Protein AF-A0A6P4JFY8-F1 (afdb_monomer_lite)

InterPro domains:
  IPR032675 Leucine-rich repeat domain superfamily [G3DSA:3.80.10.10] (9-519)
  IPR032675 Leucine-rich repeat domain superfamily [G3DSA:3.80.10.10] (524-677)
  IPR032675 Leucine-rich repeat domain superfamily [G3DSA:3.80.10.10] (678-929)
  IPR046956 Receptor-like protein 23-like [PTHR48063] (363-637)

Radius of gyration: 14.67 Å; chains: 1; bounding box: 27×39×43 Å

Sequence (130 aa):
MRIKSLRTLHLRFTARNEINSNLDQLEELKELHIQIACYGLMSENQFDAVLSILKSCRNLESVFIKYTYLKHAECVGDIHNLLKSIRDPGRQRPLSLTVEEAFKNTEYYSHIVHLNFIDDDYLKVYYTNV

Secondary structure (DSSP, 8-state):
---TT--EEEEEE-TT------GGG-TT--EEEEEE-SSSPPPHHHHHHHHHHHHH-TT--EEEEEE-SGGGHHHHHHHHHHHHHT--TTTSPPEEEEEEE----SSS-------S--BTTTEEEEEEE-

pLDDT: mean 78.23, std 13.3, range [45.75, 94.94]

Organism: Drosophila kikkawai (NCBI:txid30033)

Structure (mmCIF, N/CA/C/O backbone):
data_AF-A0A6P4JFY8-F1
#
_entry.id   AF-A0A6P4JFY8-F1
#
loop_
_atom_site.group_PDB
_atom_site.id
_atom_site.type_symbol
_atom_site.label_atom_id
_atom_site.label_alt_id
_atom_site.label_comp_id
_atom_site.label_asym_id
_atom_site.label_entity_id
_atom_site.label_seq_id
_atom_site.pdbx_PDB_ins_code
_atom_site.Cartn_x
_atom_site.Cartn_y
_atom_site.Cartn_z
_atom_site.occupancy
_atom_site.B_iso_or_equiv
_atom_site.auth_seq_id
_atom_site.auth_comp_id
_atom_site.auth_asym_id
_atom_site.auth_atom_id
_atom_site.pdbx_PDB_model_num
ATOM 1 N N . MET A 1 1 ? -7.312 22.925 3.114 1.00 48.66 1 MET A N 1
ATOM 2 C CA . MET A 1 1 ? -8.668 22.388 2.872 1.00 48.66 1 MET A CA 1
ATOM 3 C C . MET A 1 1 ? -8.624 20.909 3.227 1.00 48.66 1 MET A C 1
ATOM 5 O O . MET A 1 1 ? -7.877 20.190 2.586 1.00 48.66 1 MET A O 1
ATOM 9 N N . ARG A 1 2 ? -9.317 20.476 4.290 1.00 56.75 2 ARG A N 1
ATOM 10 C CA . ARG A 1 2 ? -9.346 19.063 4.714 1.00 56.75 2 ARG A CA 1
ATOM 11 C C . ARG A 1 2 ? -10.491 18.354 3.995 1.00 56.75 2 ARG A C 1
ATOM 13 O O . ARG A 1 2 ? -11.641 18.753 4.169 1.00 56.75 2 ARG A O 1
ATOM 20 N N . ILE A 1 3 ? -10.193 17.324 3.207 1.00 66.69 3 ILE A N 1
ATOM 21 C CA . ILE A 1 3 ? -11.215 16.492 2.559 1.00 66.69 3 ILE A CA 1
ATOM 22 C C . ILE A 1 3 ? -11.669 15.436 3.579 1.00 66.69 3 ILE A C 1
ATOM 24 O O . ILE A 1 3 ? -11.149 14.327 3.614 1.00 66.69 3 ILE A O 1
ATOM 28 N N . LYS A 1 4 ? -12.605 15.803 4.462 1.00 66.12 4 LYS A N 1
ATOM 29 C CA . LYS A 1 4 ? -13.087 14.973 5.589 1.00 66.12 4 LYS A CA 1
ATOM 30 C C . LYS A 1 4 ? -14.064 13.853 5.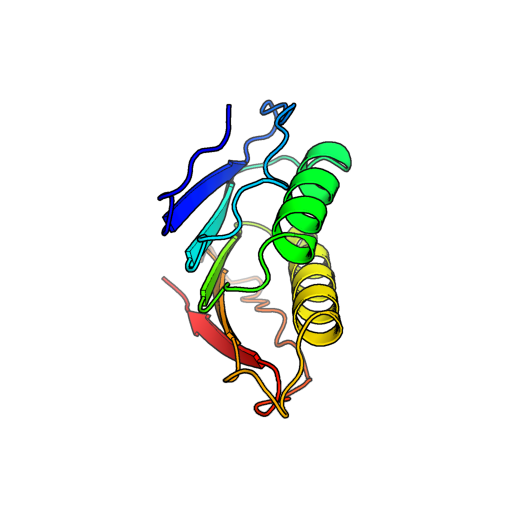183 1.00 66.12 4 LYS A C 1
ATOM 32 O O . LYS A 1 4 ? -15.055 13.627 5.857 1.00 66.12 4 LYS A O 1
ATOM 37 N N . SER A 1 5 ? -13.876 13.234 4.027 1.00 81.44 5 SER A N 1
ATOM 38 C CA . SER A 1 5 ? -14.795 12.176 3.573 1.00 81.44 5 SER A CA 1
ATOM 39 C C . SER A 1 5 ? -14.240 11.289 2.468 1.00 81.44 5 SER A C 1
ATOM 41 O O . SER A 1 5 ? -14.942 10.393 1.991 1.00 81.44 5 SER A O 1
ATOM 43 N N . LEU A 1 6 ? -12.999 11.519 2.026 1.00 88.88 6 LEU A N 1
ATOM 44 C CA . LEU A 1 6 ? -12.422 10.715 0.959 1.00 88.88 6 LEU A CA 1
ATOM 45 C C . LEU A 1 6 ? -12.049 9.341 1.512 1.00 88.88 6 LEU A C 1
ATOM 47 O O . LEU A 1 6 ? -11.062 9.203 2.227 1.00 88.88 6 LEU A O 1
ATOM 51 N N . ARG A 1 7 ? -12.855 8.336 1.172 1.00 91.88 7 ARG A N 1
ATOM 52 C CA . ARG A 1 7 ? -12.635 6.945 1.587 1.00 91.88 7 ARG A CA 1
ATOM 53 C C . ARG A 1 7 ? -11.779 6.158 0.611 1.00 91.88 7 ARG A C 1
ATOM 55 O O . ARG A 1 7 ? -11.035 5.289 1.051 1.00 91.88 7 ARG A O 1
ATOM 62 N N . THR A 1 8 ? -11.846 6.506 -0.669 1.00 93.44 8 THR A N 1
ATOM 63 C CA . THR A 1 8 ? -11.121 5.823 -1.739 1.00 93.44 8 THR A CA 1
ATOM 64 C C . THR A 1 8 ? -10.355 6.852 -2.560 1.00 93.44 8 THR A C 1
ATOM 66 O O . THR A 1 8 ? -10.920 7.863 -2.984 1.00 93.44 8 THR A O 1
ATOM 69 N N . LEU A 1 9 ? -9.066 6.604 -2.783 1.00 91.31 9 LEU A N 1
ATOM 70 C CA . LEU A 1 9 ? -8.190 7.446 -3.592 1.00 91.31 9 LEU A CA 1
ATOM 71 C C . LEU A 1 9 ? -7.551 6.602 -4.691 1.00 91.31 9 LEU A C 1
ATOM 73 O O . LEU A 1 9 ? -6.921 5.585 -4.415 1.00 91.31 9 LEU A O 1
ATOM 77 N N . HIS A 1 10 ? -7.673 7.062 -5.934 1.00 91.00 10 HIS A N 1
ATOM 78 C CA . HIS A 1 10 ? -7.010 6.459 -7.084 1.00 91.00 10 HIS A CA 1
ATOM 79 C C . HIS A 1 10 ? -5.905 7.388 -7.573 1.00 91.00 10 HIS A C 1
ATOM 81 O O . HIS A 1 10 ? -6.167 8.503 -8.023 1.00 91.00 10 HIS A O 1
ATOM 87 N N . LEU A 1 11 ? -4.668 6.913 -7.507 1.00 87.62 11 LEU A N 1
ATOM 88 C CA . LEU A 1 11 ? -3.494 7.588 -8.027 1.00 87.62 11 LEU A CA 1
ATOM 89 C C . LEU A 1 11 ? -2.993 6.838 -9.245 1.00 87.62 11 LEU A C 1
ATOM 91 O O . LEU A 1 11 ? -2.639 5.663 -9.173 1.00 87.62 11 LEU A O 1
ATOM 95 N N . ARG A 1 12 ? -2.929 7.543 -10.369 1.00 85.81 12 ARG A N 1
ATOM 96 C CA . ARG A 1 12 ? -2.287 7.043 -11.576 1.00 85.81 12 ARG A CA 1
ATOM 97 C C . ARG A 1 12 ? -1.009 7.824 -11.803 1.00 85.81 12 ARG A C 1
ATOM 99 O O . ARG A 1 12 ? -1.047 9.026 -12.046 1.00 85.81 12 ARG A O 1
ATOM 106 N N . PHE A 1 13 ? 0.113 7.130 -11.738 1.00 80.31 13 PHE A N 1
ATOM 107 C CA . PHE A 1 13 ? 1.432 7.674 -11.994 1.00 80.31 13 PHE A CA 1
ATOM 108 C C . PHE A 1 13 ? 1.806 7.437 -13.450 1.00 80.31 13 PHE A C 1
ATOM 110 O O . PHE A 1 13 ? 1.698 6.323 -13.958 1.00 80.31 13 PHE A O 1
ATOM 117 N N . THR A 1 14 ? 2.229 8.507 -14.114 1.00 76.50 14 THR A N 1
ATOM 118 C CA . THR A 1 14 ? 2.869 8.474 -15.429 1.00 76.50 14 THR A CA 1
ATOM 119 C C . THR A 1 14 ? 4.180 9.251 -15.334 1.00 76.50 14 THR A C 1
ATOM 121 O O . THR A 1 14 ? 4.353 10.047 -14.407 1.00 76.50 14 THR A O 1
ATOM 124 N N . ALA A 1 15 ? 5.090 9.070 -16.294 1.00 68.00 15 ALA A N 1
ATOM 125 C CA . ALA A 1 15 ? 6.423 9.689 -16.294 1.00 68.00 15 ALA A CA 1
ATOM 126 C C . ALA A 1 15 ? 6.444 11.233 -16.182 1.00 68.00 15 ALA A C 1
ATOM 128 O O . ALA A 1 15 ? 7.510 11.812 -16.011 1.00 68.00 15 ALA A O 1
ATOM 129 N N . ARG A 1 16 ? 5.295 11.913 -16.300 1.00 66.62 16 ARG A N 1
ATOM 130 C CA . ARG A 1 16 ? 5.179 13.381 -16.258 1.00 66.62 16 ARG A CA 1
ATOM 131 C C . ARG A 1 16 ? 4.357 13.919 -15.084 1.00 66.62 16 ARG A C 1
ATOM 133 O O . ARG A 1 16 ? 4.105 15.117 -15.034 1.00 66.62 16 ARG A O 1
ATOM 140 N N . ASN A 1 17 ? 3.901 13.064 -14.170 1.00 67.81 17 ASN A N 1
ATOM 141 C CA . ASN A 1 17 ? 3.036 13.514 -13.081 1.00 67.81 17 ASN A CA 1
ATOM 142 C C . ASN A 1 17 ? 3.880 14.065 -11.927 1.00 67.81 17 ASN A C 1
ATOM 144 O O . ASN A 1 17 ? 4.561 13.304 -11.247 1.00 67.81 17 ASN A O 1
ATOM 148 N N . GLU A 1 18 ? 3.805 15.362 -11.662 1.00 65.81 18 GLU A N 1
ATOM 149 C CA . GLU A 1 18 ? 4.269 15.914 -10.390 1.00 65.81 18 GLU A CA 1
ATOM 150 C C . GLU A 1 18 ? 3.135 15.822 -9.367 1.00 65.81 18 GLU A C 1
ATOM 152 O O . GLU A 1 18 ? 2.010 16.248 -9.635 1.00 65.81 18 GLU A O 1
ATOM 157 N N . ILE A 1 19 ? 3.416 15.246 -8.197 1.00 66.31 19 ILE A N 1
ATOM 158 C CA . ILE A 1 19 ? 2.482 15.255 -7.069 1.00 66.31 19 ILE A CA 1
ATOM 159 C C . ILE A 1 19 ? 2.993 16.262 -6.045 1.00 66.31 19 ILE A C 1
ATOM 161 O O . ILE A 1 19 ? 3.914 15.974 -5.292 1.00 66.31 19 ILE A O 1
ATOM 165 N N . ASN A 1 20 ? 2.362 17.436 -6.014 1.00 57.34 20 ASN A N 1
ATOM 166 C CA . ASN A 1 20 ? 2.611 18.503 -5.038 1.00 57.34 20 ASN A CA 1
ATOM 167 C C . ASN A 1 20 ? 1.407 18.659 -4.103 1.00 57.34 20 ASN A C 1
ATOM 169 O O . ASN A 1 20 ? 0.802 19.728 -4.020 1.00 57.34 20 ASN A O 1
ATOM 173 N N . SER A 1 21 ? 0.979 17.579 -3.454 1.00 59.41 21 SER A N 1
ATOM 174 C CA . SER A 1 21 ? -0.245 17.611 -2.651 1.00 59.41 21 SER A CA 1
ATOM 175 C C . SER A 1 21 ? -0.030 17.098 -1.236 1.00 59.41 21 SER A C 1
ATOM 177 O O . SER A 1 21 ? 0.477 15.996 -1.039 1.00 59.41 21 SER A O 1
ATOM 179 N N . ASN A 1 22 ? -0.513 17.889 -0.272 1.00 66.62 22 ASN A N 1
ATOM 180 C CA . ASN A 1 22 ? -0.668 17.559 1.148 1.00 66.62 22 ASN A CA 1
ATOM 181 C C . ASN A 1 22 ? -1.751 16.475 1.329 1.00 66.62 22 ASN A C 1
ATOM 183 O O . ASN A 1 22 ? -2.852 16.729 1.825 1.00 66.62 22 ASN A O 1
ATOM 187 N N . LEU A 1 23 ? -1.470 15.271 0.827 1.00 70.44 23 LEU A N 1
ATOM 188 C CA . LEU A 1 23 ? -2.331 14.086 0.940 1.00 70.44 23 LEU A CA 1
ATOM 189 C C . LEU A 1 23 ? -2.181 13.404 2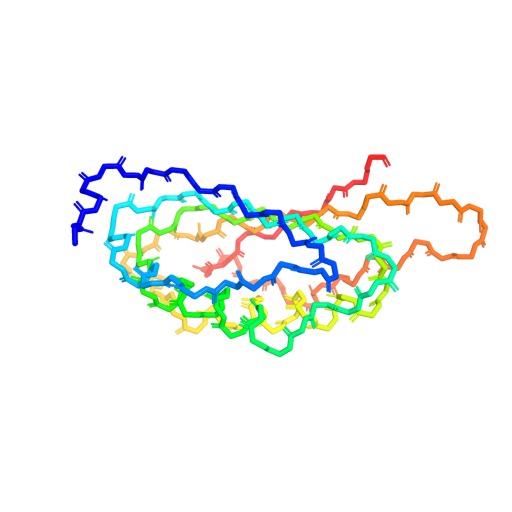.309 1.00 70.44 23 LEU A C 1
ATOM 191 O O . LEU A 1 23 ? -2.867 12.431 2.612 1.00 70.44 23 LEU A O 1
ATOM 195 N N . ASP A 1 24 ? -1.331 13.961 3.168 1.00 68.94 24 ASP A N 1
ATOM 196 C CA . ASP A 1 24 ? -1.171 13.611 4.572 1.00 68.94 24 ASP A CA 1
ATOM 197 C C . ASP A 1 24 ? -2.423 13.914 5.420 1.00 68.94 24 ASP A C 1
ATOM 199 O O . ASP A 1 24 ? -2.547 13.435 6.542 1.00 68.94 24 ASP A O 1
ATOM 203 N N . GLN A 1 25 ? -3.394 14.655 4.877 1.00 75.75 25 GLN A N 1
ATOM 204 C CA . GLN A 1 25 ? -4.618 15.064 5.578 1.00 75.75 25 GLN A CA 1
ATOM 205 C C . GLN A 1 25 ? -5.828 14.141 5.342 1.00 75.75 25 GLN A C 1
ATOM 207 O O . GLN A 1 25 ? -6.948 14.489 5.726 1.00 75.75 25 GLN A O 1
ATOM 212 N N . LEU A 1 26 ? -5.636 12.986 4.698 1.00 84.56 26 LEU A N 1
ATOM 213 C CA . LEU A 1 26 ? -6.700 12.040 4.340 1.00 84.56 26 LEU A CA 1
ATOM 214 C C . LEU A 1 26 ? -6.967 11.010 5.455 1.00 84.56 26 LEU A C 1
ATOM 216 O O . LEU A 1 26 ? -6.881 9.803 5.257 1.00 84.56 26 LEU A O 1
ATOM 220 N N . GLU A 1 27 ? -7.312 11.494 6.648 1.00 82.94 27 GLU A N 1
ATOM 221 C CA . GLU A 1 27 ? -7.476 10.670 7.862 1.00 82.94 27 GLU A CA 1
ATOM 222 C C . GLU A 1 27 ? -8.581 9.593 7.742 1.00 82.94 27 GLU A C 1
ATOM 224 O O . GLU A 1 27 ? -8.535 8.573 8.430 1.00 82.94 27 GLU A O 1
ATOM 229 N N . GLU A 1 28 ? -9.565 9.790 6.860 1.00 88.06 28 GLU A N 1
ATOM 230 C CA . GLU A 1 28 ? -10.683 8.858 6.629 1.00 88.06 28 GLU A CA 1
ATOM 231 C C . GLU A 1 28 ? -10.451 7.878 5.470 1.00 88.06 28 GLU A C 1
ATOM 233 O O . GLU A 1 28 ? -11.339 7.079 5.153 1.00 88.06 28 GLU A O 1
ATOM 238 N N . LEU A 1 29 ? -9.277 7.927 4.835 1.00 91.44 29 LEU A N 1
ATOM 239 C CA . LEU A 1 29 ? -8.963 7.064 3.707 1.00 91.44 29 LEU A CA 1
ATOM 240 C C . LEU A 1 29 ? -8.895 5.602 4.155 1.00 91.44 29 LEU A C 1
ATOM 242 O O . LEU A 1 29 ? -8.142 5.245 5.063 1.00 91.44 29 LEU A O 1
ATOM 246 N N . LYS A 1 30 ? -9.679 4.765 3.479 1.00 93.25 30 LYS A N 1
ATOM 247 C CA . LYS A 1 30 ? -9.751 3.317 3.683 1.00 93.25 30 LYS A CA 1
ATOM 248 C C . LYS A 1 30 ? -9.127 2.545 2.532 1.00 93.25 30 LYS A C 1
ATOM 250 O O . LYS A 1 30 ? -8.583 1.470 2.750 1.00 93.25 30 LYS A O 1
ATOM 255 N N . GLU A 1 31 ? -9.178 3.087 1.325 1.00 94.94 31 GLU A N 1
ATOM 256 C CA . GLU A 1 31 ? -8.751 2.391 0.118 1.00 94.94 31 GLU A CA 1
ATOM 257 C C . GLU A 1 31 ? -7.823 3.277 -0.709 1.00 94.94 31 GLU A C 1
ATOM 259 O O . GLU A 1 31 ? -8.165 4.409 -1.065 1.00 94.94 31 GLU A O 1
ATOM 264 N N . LEU A 1 32 ? -6.644 2.754 -1.036 1.00 93.88 32 LEU A N 1
ATOM 265 C CA . LEU A 1 32 ? -5.684 3.424 -1.906 1.00 93.88 32 LEU A CA 1
ATOM 266 C C . LEU A 1 32 ? -5.373 2.547 -3.115 1.00 93.88 32 LEU A C 1
ATOM 268 O O . LEU A 1 32 ? -4.833 1.454 -2.981 1.00 93.88 32 LEU A O 1
ATOM 272 N N . HIS A 1 33 ? -5.663 3.057 -4.305 1.00 93.12 33 HIS A N 1
ATOM 273 C CA . HIS A 1 33 ? -5.330 2.413 -5.567 1.00 93.12 33 HIS A CA 1
ATOM 274 C C . HIS A 1 33 ? -4.177 3.160 -6.224 1.00 93.12 33 HIS A C 1
ATOM 276 O O . HIS A 1 33 ? -4.288 4.343 -6.535 1.00 93.12 33 HIS A O 1
ATOM 282 N N . ILE A 1 34 ? -3.080 2.457 -6.465 1.00 89.31 34 ILE A N 1
ATOM 283 C CA . ILE A 1 34 ? -1.860 2.973 -7.068 1.00 89.31 34 ILE A CA 1
ATOM 284 C C . ILE A 1 34 ? -1.680 2.264 -8.401 1.00 89.31 34 ILE A C 1
ATOM 286 O O . ILE A 1 34 ? -1.406 1.069 -8.455 1.00 89.31 34 ILE A O 1
ATOM 290 N N . GLN A 1 35 ? -1.816 3.005 -9.491 1.00 87.62 35 GLN A N 1
ATOM 291 C CA . GLN A 1 35 ? -1.502 2.522 -10.824 1.00 87.62 35 GLN A CA 1
ATOM 292 C C . GLN A 1 35 ? -0.201 3.161 -11.298 1.00 87.62 35 GLN A C 1
ATOM 294 O O . GLN A 1 35 ? -0.157 4.354 -11.590 1.00 87.62 35 GLN A O 1
ATOM 299 N N . ILE A 1 36 ? 0.848 2.356 -11.416 1.00 80.56 36 ILE A N 1
ATOM 300 C CA . ILE A 1 36 ? 2.153 2.760 -11.934 1.00 80.56 36 ILE A CA 1
ATOM 301 C C . ILE A 1 36 ? 2.176 2.415 -13.425 1.00 80.56 36 ILE A C 1
ATOM 303 O O . ILE A 1 36 ? 2.328 1.252 -13.811 1.00 80.56 36 ILE A O 1
ATOM 307 N N . ALA A 1 37 ? 1.935 3.422 -14.270 1.00 70.56 37 ALA A N 1
ATOM 308 C CA . ALA A 1 37 ? 1.775 3.248 -15.707 1.00 70.56 37 ALA A CA 1
ATOM 309 C C . ALA A 1 37 ? 3.000 3.737 -16.505 1.00 70.56 37 ALA A C 1
ATOM 311 O O . ALA A 1 37 ? 3.379 4.902 -16.421 1.00 70.56 37 ALA A O 1
ATOM 312 N N . CYS A 1 38 ? 3.474 2.846 -17.387 1.00 60.09 38 CYS A N 1
ATOM 313 C CA . CYS A 1 38 ? 4.275 3.080 -18.601 1.00 60.09 38 CYS A CA 1
ATOM 314 C C . CYS A 1 38 ? 5.727 3.595 -18.462 1.00 60.09 38 CYS A C 1
ATOM 316 O O . CYS A 1 38 ? 5.953 4.624 -17.845 1.00 60.09 38 CYS A O 1
ATOM 318 N N . TYR A 1 39 ? 6.640 2.911 -19.185 1.00 56.25 39 TYR A N 1
ATOM 319 C CA . TYR A 1 39 ? 8.012 3.179 -19.695 1.00 56.25 39 TYR A CA 1
ATOM 320 C C . TYR A 1 39 ? 9.031 4.015 -18.895 1.00 56.25 39 TYR A C 1
ATOM 322 O O . TYR A 1 39 ? 10.204 4.040 -19.260 1.00 56.25 39 TYR A O 1
ATOM 330 N N . GLY A 1 40 ? 8.623 4.695 -17.833 1.00 56.06 40 GLY A N 1
ATOM 331 C CA . GLY A 1 40 ? 9.453 5.502 -16.960 1.00 56.06 40 GLY A CA 1
ATOM 332 C C . GLY A 1 40 ? 9.360 4.988 -15.535 1.00 56.06 40 GLY A C 1
ATOM 333 O O . GLY A 1 40 ? 8.353 4.418 -15.115 1.00 56.06 40 GLY A O 1
ATOM 334 N N . LEU A 1 41 ? 10.438 5.186 -14.789 1.00 63.88 41 LEU A N 1
ATOM 335 C CA . LEU A 1 41 ? 10.440 4.892 -13.367 1.00 63.88 41 LEU A CA 1
ATOM 336 C C . LEU A 1 41 ? 9.497 5.848 -12.653 1.00 63.88 41 LEU A C 1
ATOM 338 O O . LEU A 1 41 ? 9.396 7.014 -13.037 1.00 63.88 41 LEU A O 1
ATOM 342 N N . MET A 1 42 ? 8.834 5.347 -11.610 1.00 74.00 42 MET A N 1
ATOM 343 C CA . MET A 1 42 ? 8.246 6.235 -10.618 1.00 74.00 42 MET A CA 1
ATOM 344 C C . MET A 1 42 ? 9.380 7.140 -10.136 1.00 74.00 42 MET A C 1
ATOM 346 O O . MET A 1 42 ? 10.440 6.636 -9.760 1.00 74.00 42 MET A O 1
ATOM 350 N N . SER A 1 43 ? 9.209 8.455 -10.247 1.00 77.75 43 SER A N 1
ATOM 351 C CA . SER A 1 43 ? 10.238 9.365 -9.750 1.00 77.75 43 SER A CA 1
ATOM 352 C C . SER A 1 43 ? 10.313 9.264 -8.228 1.00 77.75 43 SER A C 1
ATOM 354 O O . SER A 1 43 ? 9.330 8.907 -7.578 1.00 77.75 43 SER A O 1
ATOM 356 N N . GLU A 1 44 ? 11.464 9.601 -7.653 1.00 79.19 44 GLU A N 1
ATOM 357 C CA . GLU A 1 44 ? 11.649 9.613 -6.196 1.00 79.19 44 GLU A CA 1
ATOM 358 C C . GLU A 1 44 ? 10.558 10.450 -5.507 1.00 79.19 44 GLU A C 1
ATOM 360 O O . GLU A 1 44 ? 9.872 9.960 -4.619 1.00 79.19 44 GLU A O 1
ATOM 365 N N . ASN A 1 45 ? 10.244 11.631 -6.052 1.00 78.50 45 ASN A N 1
ATOM 366 C CA . ASN A 1 45 ? 9.159 12.485 -5.557 1.00 78.50 45 ASN A CA 1
ATOM 367 C C . ASN A 1 45 ? 7.776 11.805 -5.588 1.00 78.50 45 ASN A C 1
ATOM 369 O O . ASN A 1 45 ? 6.960 11.994 -4.686 1.00 78.50 45 ASN A O 1
ATOM 373 N N . GLN A 1 46 ? 7.473 11.038 -6.641 1.00 80.12 46 GLN A N 1
ATOM 374 C CA . GLN A 1 46 ? 6.210 10.299 -6.738 1.00 80.12 46 GLN A CA 1
ATOM 375 C C . GLN A 1 46 ? 6.145 9.178 -5.700 1.00 80.12 46 GLN A C 1
ATOM 377 O O . GLN A 1 46 ? 5.088 8.945 -5.112 1.00 80.12 46 GLN A O 1
ATOM 382 N N . PHE A 1 47 ? 7.269 8.500 -5.479 1.00 80.56 47 PHE A N 1
ATOM 383 C CA . PHE A 1 47 ? 7.380 7.448 -4.484 1.00 80.56 47 PHE A CA 1
ATOM 384 C C . PHE A 1 47 ? 7.242 8.012 -3.066 1.00 80.56 47 PHE A C 1
ATOM 386 O O . PHE A 1 47 ? 6.404 7.540 -2.301 1.00 80.56 47 PHE A O 1
ATOM 393 N N . ASP A 1 48 ? 7.938 9.102 -2.750 1.00 82.69 48 ASP A N 1
ATOM 394 C CA . ASP A 1 48 ? 7.832 9.803 -1.467 1.00 82.69 48 ASP A CA 1
ATOM 395 C C . ASP A 1 48 ? 6.415 10.300 -1.179 1.00 82.69 48 ASP A C 1
ATOM 397 O O . ASP A 1 48 ? 5.938 10.218 -0.040 1.00 82.69 48 ASP A O 1
ATOM 401 N N . ALA A 1 49 ? 5.699 10.767 -2.206 1.00 81.62 49 ALA A N 1
ATOM 402 C CA .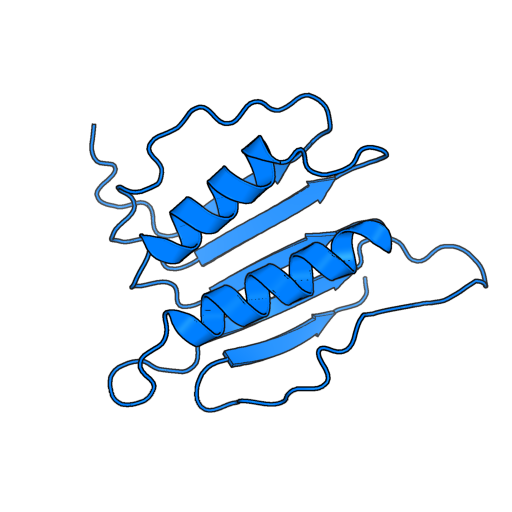 ALA A 1 49 ? 4.294 11.126 -2.075 1.00 81.62 49 ALA A CA 1
ATOM 403 C C . ALA A 1 49 ? 3.434 9.913 -1.677 1.00 81.62 49 ALA A C 1
ATOM 405 O O . ALA A 1 49 ? 2.619 10.020 -0.759 1.00 81.62 49 ALA A O 1
ATOM 406 N N . VAL A 1 50 ? 3.641 8.746 -2.303 1.00 84.38 50 VAL A N 1
ATOM 407 C CA . VAL A 1 50 ? 2.964 7.496 -1.911 1.00 84.38 50 VAL A CA 1
ATOM 408 C C . VAL A 1 50 ? 3.297 7.129 -0.468 1.00 84.38 50 VAL A C 1
ATOM 410 O O . VAL A 1 50 ? 2.384 6.896 0.324 1.00 84.38 50 VAL A O 1
ATOM 413 N N . LEU A 1 51 ? 4.579 7.120 -0.095 1.00 85.69 51 LEU A N 1
ATOM 414 C CA . LEU A 1 51 ? 4.995 6.779 1.267 1.00 85.69 51 LEU A CA 1
ATOM 415 C C . LEU A 1 51 ? 4.383 7.728 2.303 1.00 85.69 51 LEU A C 1
ATOM 417 O O . LEU A 1 51 ? 4.003 7.293 3.391 1.00 85.69 51 LEU A O 1
ATOM 421 N N . SER A 1 52 ? 4.257 9.012 1.971 1.00 85.31 52 SER A N 1
ATOM 422 C CA . SER A 1 52 ? 3.657 10.013 2.855 1.00 85.31 52 SER A CA 1
ATOM 423 C C . SER A 1 52 ? 2.173 9.738 3.109 1.00 85.31 52 SER A C 1
ATOM 425 O O . SER A 1 52 ? 1.739 9.793 4.259 1.00 85.31 52 SER A O 1
ATOM 427 N N . ILE A 1 53 ? 1.416 9.358 2.071 1.00 85.94 53 ILE A N 1
ATOM 428 C CA . ILE A 1 53 ? 0.006 8.940 2.198 1.00 85.94 53 ILE A CA 1
ATOM 429 C C . ILE A 1 53 ? -0.103 7.704 3.080 1.00 85.94 53 ILE A C 1
ATOM 431 O O . ILE A 1 53 ? -0.927 7.653 3.990 1.00 85.94 53 ILE A O 1
ATOM 435 N N . LEU A 1 54 ? 0.734 6.699 2.822 1.00 88.12 54 LEU A N 1
ATOM 436 C CA . LEU A 1 54 ? 0.707 5.458 3.585 1.00 88.12 54 LEU A CA 1
ATOM 437 C C . LEU A 1 54 ? 0.983 5.722 5.071 1.00 88.12 54 LEU A C 1
ATOM 439 O O . LEU A 1 54 ? 0.260 5.213 5.921 1.00 88.12 54 LEU A O 1
ATOM 443 N N . LYS A 1 55 ? 1.958 6.581 5.395 1.00 87.31 55 LYS A N 1
ATOM 444 C CA . LYS A 1 55 ? 2.286 6.959 6.781 1.00 87.31 55 LYS A CA 1
ATOM 445 C C . LYS A 1 55 ? 1.164 7.723 7.489 1.00 87.31 55 LYS A C 1
ATOM 447 O O . LYS A 1 55 ? 0.979 7.546 8.695 1.00 87.31 55 LYS A O 1
ATOM 452 N N . SER A 1 56 ? 0.441 8.589 6.783 1.00 84.69 56 SER A N 1
ATOM 453 C CA . SER A 1 56 ? -0.603 9.425 7.382 1.00 84.69 56 SER A CA 1
ATOM 454 C C . SER A 1 56 ? -1.942 8.700 7.539 1.00 84.69 56 SER A C 1
ATOM 456 O O . SER A 1 56 ? -2.659 8.913 8.522 1.00 84.69 56 SER A O 1
ATOM 458 N N . CYS A 1 57 ? -2.286 7.817 6.600 1.00 86.38 57 CYS A N 1
ATOM 459 C CA . CYS A 1 57 ? -3.613 7.217 6.494 1.00 86.38 57 CYS A CA 1
ATOM 460 C C . CYS A 1 57 ? -3.737 5.971 7.379 1.00 86.38 57 CYS A C 1
ATOM 462 O O . CYS A 1 57 ? -3.756 4.827 6.923 1.00 86.38 57 CYS A O 1
ATOM 464 N N . ARG A 1 58 ? -3.870 6.190 8.692 1.00 84.38 58 ARG A N 1
ATOM 465 C CA . ARG A 1 58 ? -3.950 5.099 9.680 1.00 84.38 58 ARG A CA 1
ATOM 466 C C . ARG A 1 58 ? -5.175 4.199 9.521 1.00 84.38 58 ARG A C 1
ATOM 468 O O . ARG A 1 58 ? -5.12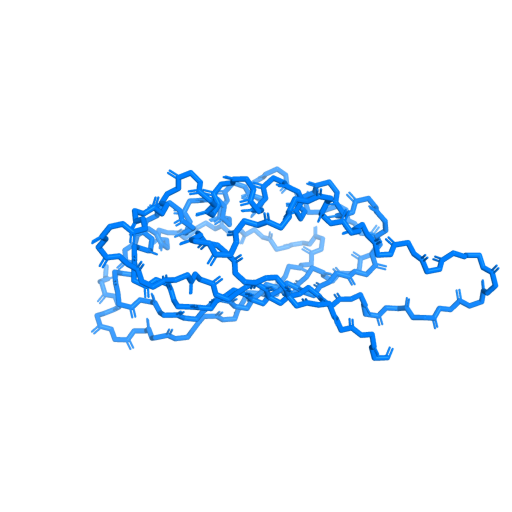7 3.069 9.997 1.00 84.38 58 ARG A O 1
ATOM 475 N N . ASN A 1 59 ? -6.224 4.645 8.837 1.00 88.44 59 ASN A N 1
ATOM 476 C CA . ASN A 1 59 ? -7.468 3.892 8.658 1.00 88.44 59 ASN A CA 1
ATOM 477 C C . ASN A 1 59 ? -7.525 3.069 7.361 1.00 88.44 59 ASN A C 1
ATOM 479 O O . ASN A 1 59 ? -8.579 2.521 7.054 1.00 88.44 59 ASN A O 1
ATOM 483 N N . LEU A 1 60 ? -6.410 2.945 6.628 1.00 91.62 60 LEU A N 1
ATOM 484 C CA . LEU A 1 60 ? -6.355 2.123 5.416 1.00 91.62 60 LEU A CA 1
ATOM 485 C C . LEU A 1 60 ? -6.749 0.661 5.691 1.00 91.62 60 LEU A C 1
ATOM 487 O O . LEU A 1 60 ? -6.140 -0.044 6.487 1.00 91.62 60 LEU A O 1
ATOM 491 N N . GLU A 1 61 ? -7.758 0.173 5.001 1.00 93.94 61 GLU A N 1
ATOM 492 C CA . GLU A 1 61 ? -8.185 -1.223 5.046 1.00 93.94 61 GLU A CA 1
ATOM 493 C C . GLU A 1 61 ? -7.621 -1.994 3.846 1.00 93.94 61 GLU A C 1
ATOM 495 O O . GLU A 1 61 ? -7.320 -3.185 3.962 1.00 93.94 61 GLU A O 1
ATOM 500 N N . SER A 1 62 ? -7.419 -1.306 2.715 1.00 94.75 62 SER A N 1
ATOM 501 C CA . SER A 1 62 ? -6.955 -1.908 1.469 1.00 94.75 62 SER A CA 1
ATOM 502 C C . SER A 1 62 ? -5.997 -1.003 0.693 1.00 94.75 62 SER A C 1
ATOM 504 O O . SER A 1 62 ? -6.202 0.209 0.577 1.00 94.75 62 SER A O 1
ATOM 506 N N . VAL A 1 63 ? -4.962 -1.613 0.120 1.00 93.81 63 VAL A N 1
ATOM 507 C CA . VAL A 1 63 ? -4.067 -1.001 -0.860 1.00 93.81 63 VAL A CA 1
ATOM 508 C C . VAL A 1 63 ? -4.002 -1.898 -2.085 1.00 93.81 63 VAL A C 1
ATOM 510 O O . VAL A 1 63 ? -3.732 -3.093 -1.993 1.00 93.81 63 VAL A O 1
ATOM 513 N N . PHE A 1 64 ? -4.229 -1.307 -3.247 1.00 93.31 64 PHE A N 1
ATOM 514 C CA . PHE A 1 64 ? -4.154 -1.980 -4.530 1.00 93.31 64 PHE A CA 1
ATOM 515 C C . PHE A 1 64 ? -3.023 -1.364 -5.349 1.00 93.31 64 PHE A C 1
ATOM 517 O O . PHE A 1 64 ? -3.037 -0.163 -5.610 1.00 93.31 64 PHE A O 1
ATOM 524 N N . ILE A 1 65 ? -2.051 -2.171 -5.766 1.00 89.75 65 ILE A N 1
ATOM 525 C CA . ILE A 1 65 ? -0.913 -1.735 -6.573 1.00 89.75 65 ILE A CA 1
ATOM 526 C C . ILE A 1 65 ? -0.965 -2.452 -7.909 1.00 89.75 65 ILE A C 1
ATOM 528 O O . ILE A 1 65 ? -0.844 -3.670 -7.967 1.00 89.75 65 ILE A O 1
ATOM 532 N N . LYS A 1 66 ? -1.075 -1.682 -8.986 1.00 87.56 66 LYS A N 1
ATOM 533 C CA . LYS A 1 66 ? -0.959 -2.174 -10.354 1.00 87.56 66 LYS A CA 1
ATOM 534 C C . LYS A 1 66 ? 0.301 -1.624 -10.997 1.00 87.56 66 LYS A C 1
ATOM 536 O O . LYS A 1 66 ? 0.426 -0.406 -11.134 1.00 87.56 66 LYS A O 1
ATOM 541 N N . TYR A 1 67 ? 1.213 -2.495 -11.415 1.00 81.88 67 TYR A N 1
ATOM 542 C CA . TYR A 1 67 ? 2.467 -2.108 -12.067 1.00 81.88 67 TYR A CA 1
ATOM 543 C C . TYR A 1 67 ? 2.674 -2.850 -13.386 1.00 81.88 67 TYR A C 1
ATOM 545 O O . TYR A 1 67 ? 2.021 -3.846 -13.670 1.00 81.88 67 TYR A O 1
ATOM 553 N N . THR A 1 68 ? 3.559 -2.313 -14.227 1.00 77.06 68 THR A N 1
ATOM 554 C CA . THR A 1 68 ? 3.784 -2.814 -15.594 1.00 77.06 68 THR A CA 1
ATOM 555 C C . THR A 1 68 ? 5.175 -3.432 -15.813 1.00 77.06 68 THR A C 1
ATOM 557 O O . THR A 1 68 ? 5.349 -4.197 -16.751 1.00 77.06 68 THR A O 1
ATOM 560 N N . TYR A 1 69 ? 6.175 -3.111 -14.983 1.00 70.56 69 TYR A N 1
ATOM 561 C CA . TYR A 1 69 ? 7.568 -3.526 -15.204 1.00 70.56 69 TYR A CA 1
ATOM 562 C C . TYR A 1 69 ? 8.238 -4.038 -13.932 1.00 70.56 69 TYR A C 1
ATOM 564 O O . TYR A 1 69 ? 8.015 -3.498 -12.850 1.00 70.56 69 TYR A O 1
ATOM 572 N N . LEU A 1 70 ? 9.167 -4.980 -14.114 1.00 65.00 70 LEU A N 1
ATOM 573 C CA . LEU A 1 70 ? 10.025 -5.577 -13.085 1.00 65.00 70 LEU A CA 1
ATOM 574 C C . LEU A 1 70 ? 10.703 -4.580 -12.150 1.00 65.00 70 LEU A C 1
ATOM 576 O O . LEU A 1 70 ? 10.755 -4.798 -10.945 1.00 65.00 70 LEU A O 1
ATOM 580 N N . LYS A 1 71 ? 11.199 -3.462 -12.687 1.00 68.25 71 LYS A N 1
ATOM 581 C CA . LYS A 1 71 ? 11.904 -2.452 -11.886 1.00 68.25 71 LYS A CA 1
ATOM 582 C C . LYS A 1 71 ? 10.998 -1.775 -10.843 1.00 68.25 71 LYS A C 1
ATOM 584 O O . LYS A 1 71 ? 11.493 -1.133 -9.929 1.00 68.25 71 LYS A O 1
ATOM 589 N N . HIS A 1 72 ? 9.678 -1.938 -10.943 1.00 69.62 72 HIS A N 1
ATOM 590 C CA . HIS A 1 72 ? 8.732 -1.469 -9.929 1.00 69.62 72 HIS A CA 1
ATOM 591 C C . HIS A 1 72 ? 8.477 -2.484 -8.813 1.00 69.62 72 HIS A C 1
ATOM 593 O O . HIS A 1 72 ? 7.820 -2.144 -7.834 1.00 69.62 72 HIS A O 1
ATOM 599 N N . ALA A 1 73 ? 8.983 -3.711 -8.929 1.00 71.88 73 ALA A N 1
ATOM 600 C CA . ALA A 1 73 ? 8.784 -4.723 -7.905 1.00 71.88 73 ALA A CA 1
ATOM 601 C C . ALA A 1 73 ? 9.562 -4.412 -6.612 1.00 71.88 73 ALA A C 1
ATOM 603 O O . ALA A 1 73 ? 9.071 -4.700 -5.523 1.00 71.88 73 ALA A O 1
ATOM 604 N N . GLU A 1 74 ? 10.713 -3.736 -6.711 1.00 74.56 74 GLU A N 1
ATOM 605 C CA . GLU A 1 74 ? 11.427 -3.181 -5.548 1.00 74.56 74 GLU A CA 1
ATOM 606 C C . GLU A 1 74 ? 10.542 -2.178 -4.790 1.00 74.56 74 GLU A C 1
ATOM 608 O O . GLU A 1 74 ? 10.367 -2.298 -3.579 1.00 74.56 74 GLU A O 1
ATOM 613 N N . CYS A 1 75 ? 9.856 -1.281 -5.513 1.00 77.50 75 CYS A N 1
ATOM 614 C CA . CYS A 1 75 ? 8.906 -0.339 -4.916 1.00 77.50 75 CYS A CA 1
ATOM 615 C C . CYS A 1 75 ? 7.748 -1.053 -4.197 1.00 77.50 75 CYS A C 1
ATOM 617 O O . CYS A 1 75 ? 7.261 -0.565 -3.179 1.00 77.50 75 CYS A O 1
ATOM 619 N N . VAL A 1 76 ? 7.294 -2.205 -4.709 1.00 80.69 76 VAL A N 1
ATOM 620 C CA . VAL A 1 76 ? 6.268 -3.027 -4.041 1.00 80.69 76 VAL A CA 1
ATOM 621 C C . VAL A 1 76 ? 6.795 -3.579 -2.714 1.00 80.69 76 VAL A C 1
ATOM 623 O O . VAL A 1 76 ? 6.063 -3.562 -1.725 1.00 80.69 76 VAL A O 1
ATOM 626 N N . GLY A 1 77 ? 8.057 -4.017 -2.668 1.00 81.94 77 GLY A N 1
ATOM 627 C CA . GLY A 1 77 ? 8.716 -4.465 -1.438 1.00 81.94 77 GLY A CA 1
ATOM 628 C C . GLY A 1 77 ? 8.806 -3.368 -0.377 1.00 81.94 77 GLY A C 1
ATOM 629 O O . GLY A 1 77 ? 8.458 -3.594 0.783 1.00 81.94 77 GLY A O 1
ATOM 630 N N . ASP A 1 78 ? 9.186 -2.159 -0.777 1.00 84.69 78 ASP A N 1
ATOM 631 C CA . ASP A 1 78 ? 9.256 -1.015 0.133 1.00 84.69 78 ASP A CA 1
ATOM 632 C C . ASP A 1 78 ? 7.874 -0.583 0.638 1.00 84.69 78 ASP A C 1
ATOM 634 O O . ASP A 1 78 ? 7.700 -0.332 1.834 1.00 84.69 78 ASP A O 1
ATOM 638 N N . ILE A 1 79 ? 6.865 -0.554 -0.244 1.00 87.25 79 ILE A N 1
ATOM 639 C CA . ILE A 1 79 ? 5.476 -0.280 0.151 1.00 87.25 79 ILE A CA 1
ATOM 640 C C . ILE A 1 79 ? 4.989 -1.343 1.138 1.00 87.25 79 ILE A C 1
ATOM 642 O O . ILE A 1 79 ? 4.406 -0.994 2.163 1.00 87.25 79 ILE A O 1
ATOM 646 N N . HIS A 1 80 ? 5.260 -2.622 0.879 1.00 87.94 80 HIS A N 1
ATOM 647 C CA . HIS A 1 80 ? 4.923 -3.711 1.793 1.00 87.94 80 HIS A CA 1
ATOM 648 C C . HIS A 1 80 ? 5.564 -3.518 3.175 1.00 87.94 80 HIS A C 1
ATOM 650 O O . HIS A 1 80 ? 4.871 -3.555 4.193 1.00 87.94 80 HIS A O 1
ATOM 656 N N . ASN A 1 81 ? 6.874 -3.266 3.222 1.00 87.94 81 ASN A N 1
ATOM 657 C CA . ASN A 1 81 ? 7.596 -3.078 4.480 1.00 87.94 81 ASN A CA 1
ATOM 658 C C . ASN A 1 81 ? 7.074 -1.867 5.259 1.00 87.94 81 ASN A C 1
ATOM 660 O O . ASN A 1 81 ? 6.874 -1.951 6.474 1.00 87.94 81 ASN A O 1
ATOM 664 N N . LEU A 1 82 ? 6.795 -0.761 4.562 1.00 89.56 82 LEU A N 1
ATOM 665 C CA . LEU A 1 82 ? 6.193 0.414 5.175 1.00 89.56 82 LEU A CA 1
ATOM 666 C C . LEU A 1 82 ? 4.818 0.085 5.759 1.00 89.56 82 LEU A C 1
ATOM 668 O O . LEU A 1 82 ? 4.592 0.353 6.938 1.00 89.56 82 LEU A O 1
ATOM 672 N N . LEU A 1 83 ? 3.926 -0.513 4.964 1.00 90.19 83 LEU A N 1
ATOM 673 C CA . LEU A 1 83 ? 2.581 -0.896 5.392 1.00 90.19 83 LEU A CA 1
ATOM 674 C C . LEU A 1 83 ? 2.612 -1.775 6.644 1.00 90.19 83 LEU A C 1
ATOM 676 O O . LEU A 1 83 ? 1.849 -1.534 7.576 1.00 90.19 83 LEU A O 1
ATOM 680 N N . LYS A 1 84 ? 3.537 -2.734 6.708 1.00 89.06 84 LYS A N 1
ATOM 681 C CA . LYS A 1 84 ? 3.740 -3.568 7.894 1.00 89.06 84 LYS A CA 1
ATOM 682 C C . LYS A 1 84 ? 4.176 -2.733 9.103 1.00 89.06 84 LYS A C 1
ATOM 684 O O . LYS A 1 84 ? 3.582 -2.843 10.170 1.00 89.06 84 LYS A O 1
ATOM 689 N N . SER A 1 85 ? 5.176 -1.864 8.937 1.00 89.69 85 SER A N 1
ATOM 690 C CA . SER A 1 85 ? 5.737 -1.051 10.031 1.00 89.69 85 SER A CA 1
ATOM 691 C C . SER A 1 85 ? 4.753 -0.066 10.673 1.00 89.69 85 SER A C 1
ATOM 693 O O . SER A 1 85 ? 4.923 0.304 11.832 1.00 89.69 85 SER A O 1
ATOM 695 N N . ILE A 1 86 ? 3.731 0.369 9.931 1.00 87.75 86 ILE A N 1
ATOM 696 C CA . ILE A 1 86 ? 2.720 1.314 10.423 1.00 87.75 86 ILE A CA 1
ATOM 697 C C . ILE A 1 86 ? 1.484 0.609 10.996 1.00 87.75 86 ILE A C 1
ATOM 699 O O . ILE A 1 86 ? 0.534 1.288 11.400 1.00 87.75 86 ILE A O 1
ATOM 703 N N . ARG A 1 87 ? 1.465 -0.732 11.004 1.00 88.88 87 ARG A N 1
ATOM 704 C CA . ARG A 1 87 ? 0.360 -1.526 11.542 1.00 88.88 87 ARG A CA 1
ATOM 705 C C . ARG A 1 87 ? 0.586 -1.996 12.965 1.00 88.88 87 ARG A C 1
ATOM 707 O O . ARG A 1 87 ? 1.655 -2.463 13.337 1.00 88.88 87 ARG A O 1
ATOM 714 N N . ASP A 1 88 ? -0.488 -1.871 13.741 1.00 89.38 88 ASP A N 1
ATOM 715 C CA . ASP A 1 88 ? -0.616 -2.399 15.092 1.00 89.38 88 ASP A CA 1
ATOM 716 C C . ASP A 1 88 ? -1.612 -3.576 15.074 1.00 89.38 88 ASP A C 1
ATOM 718 O O . ASP A 1 88 ? -2.826 -3.339 15.087 1.00 89.38 88 ASP A O 1
ATOM 722 N N . PRO A 1 89 ? -1.140 -4.835 15.043 1.00 88.69 89 PRO A N 1
ATOM 723 C CA . PRO A 1 89 ? -2.003 -6.016 14.958 1.00 88.69 89 PRO A CA 1
ATOM 724 C C . PRO A 1 89 ? -2.860 -6.218 16.218 1.00 88.69 89 PRO A C 1
ATOM 726 O O . PRO A 1 89 ? -3.892 -6.882 16.170 1.00 88.69 89 PRO A O 1
ATOM 729 N N . GLY A 1 90 ? -2.490 -5.608 17.353 1.00 90.50 90 GLY A N 1
ATOM 730 C CA . GLY A 1 90 ? -3.288 -5.662 18.580 1.00 90.50 90 GLY A CA 1
ATOM 731 C C . GLY A 1 90 ? -4.530 -4.768 18.538 1.00 90.50 90 GLY A C 1
ATOM 732 O O . GLY A 1 90 ? -5.438 -4.929 19.355 1.00 90.50 90 GLY A O 1
ATOM 733 N N . ARG A 1 91 ? -4.581 -3.809 17.603 1.00 89.19 91 ARG A N 1
ATOM 734 C CA . ARG A 1 91 ? -5.662 -2.811 17.497 1.00 89.19 91 ARG A CA 1
ATOM 735 C C . ARG A 1 91 ? -6.323 -2.756 16.130 1.00 89.19 91 ARG A C 1
ATOM 737 O O . ARG A 1 91 ? -7.409 -2.192 16.006 1.00 89.19 91 ARG A O 1
ATOM 744 N N . GLN A 1 92 ? -5.670 -3.285 15.106 1.00 88.06 92 GLN A N 1
ATOM 745 C CA . GLN A 1 92 ? -6.087 -3.157 13.719 1.00 88.06 92 GLN A CA 1
ATOM 746 C C . GLN A 1 92 ? -6.195 -4.538 13.092 1.00 88.06 92 GLN A C 1
ATOM 748 O O . GLN A 1 92 ? -5.408 -5.433 13.378 1.00 88.06 92 GLN A O 1
ATOM 753 N N . ARG A 1 93 ? -7.188 -4.708 12.217 1.00 90.50 93 ARG A N 1
ATOM 754 C CA . ARG A 1 93 ? -7.245 -5.899 11.372 1.00 90.50 93 ARG A CA 1
ATOM 755 C C . ARG A 1 93 ? -6.111 -5.846 10.341 1.00 90.50 93 ARG A C 1
ATOM 757 O O . ARG A 1 93 ? -5.711 -4.739 9.966 1.00 90.50 93 ARG A O 1
ATOM 764 N N . PRO A 1 94 ? -5.663 -7.006 9.840 1.00 92.31 94 PRO A N 1
ATOM 765 C CA . PRO A 1 94 ? -4.681 -7.057 8.767 1.00 92.31 94 PRO A CA 1
ATOM 766 C C . PRO A 1 94 ? -5.142 -6.240 7.559 1.00 92.31 94 PRO A C 1
ATOM 768 O O . PRO A 1 94 ? -6.298 -6.354 7.136 1.00 92.31 94 PRO A O 1
ATOM 771 N N . LEU A 1 95 ? -4.247 -5.421 7.009 1.00 93.31 95 LEU A N 1
ATOM 772 C CA . LEU A 1 95 ? -4.527 -4.631 5.810 1.00 93.31 95 LEU A CA 1
ATOM 773 C C . LEU A 1 95 ? -4.430 -5.527 4.573 1.00 93.31 95 LEU A C 1
ATOM 775 O O . LEU A 1 95 ? -3.525 -6.351 4.460 1.00 93.31 95 LEU A O 1
ATOM 779 N N . SER A 1 96 ? -5.360 -5.367 3.634 1.00 93.69 96 SER A N 1
ATOM 780 C CA . SER A 1 96 ? -5.330 -6.119 2.376 1.00 93.69 96 SER A CA 1
ATOM 781 C C . SER A 1 96 ? -4.419 -5.417 1.374 1.00 93.69 96 SER A C 1
ATOM 783 O O . SER A 1 96 ? -4.680 -4.278 1.001 1.00 93.69 96 SER A O 1
ATOM 785 N N . LEU A 1 97 ? -3.355 -6.079 0.931 1.00 92.19 97 LEU A N 1
ATOM 786 C CA . LEU A 1 97 ? -2.466 -5.590 -0.118 1.00 92.19 97 LEU A CA 1
ATOM 787 C C . LEU A 1 97 ? -2.677 -6.438 -1.370 1.00 92.19 97 LEU A C 1
ATOM 789 O O . LEU A 1 97 ? -2.284 -7.597 -1.407 1.00 92.19 97 LEU A O 1
ATOM 793 N N . THR A 1 98 ? -3.291 -5.871 -2.401 1.00 91.38 98 THR A N 1
ATOM 794 C CA . THR A 1 98 ? -3.424 -6.541 -3.699 1.00 91.38 98 THR A CA 1
ATOM 795 C C . THR A 1 98 ? -2.376 -6.015 -4.658 1.00 91.38 98 THR A C 1
ATOM 797 O O . THR A 1 98 ? -2.240 -4.806 -4.838 1.00 91.38 98 THR A O 1
ATOM 800 N N . VAL A 1 99 ? -1.651 -6.927 -5.288 1.00 87.81 99 VAL A N 1
ATOM 801 C CA . VAL A 1 99 ? -0.591 -6.635 -6.241 1.00 87.81 99 VAL A CA 1
ATOM 802 C C . VAL A 1 99 ? -0.983 -7.236 -7.591 1.00 87.81 99 VAL A C 1
ATOM 804 O O . VAL A 1 99 ? -1.172 -8.447 -7.714 1.00 87.81 99 VAL A O 1
ATOM 807 N N . GLU A 1 100 ? -1.137 -6.379 -8.598 1.00 86.75 100 GLU A N 1
ATOM 808 C CA . GLU A 1 100 ? -1.468 -6.748 -9.974 1.00 86.75 100 GLU A CA 1
ATOM 809 C C . GLU A 1 100 ? -0.318 -6.384 -10.919 1.00 86.75 100 GLU A C 1
ATOM 811 O O . GLU A 1 100 ? 0.088 -5.222 -11.026 1.00 86.75 100 GLU A O 1
ATOM 816 N N . GLU A 1 101 ? 0.172 -7.377 -11.653 1.00 81.88 101 GLU A N 1
ATOM 817 C CA . GLU A 1 101 ? 1.080 -7.165 -12.777 1.00 81.88 101 GLU A CA 1
ATOM 818 C C . GLU A 1 101 ? 0.252 -7.017 -14.065 1.00 81.88 101 GLU A C 1
ATOM 820 O O . GLU A 1 101 ? -0.468 -7.923 -14.478 1.00 81.88 101 GLU A O 1
ATOM 825 N N . ALA A 1 102 ? 0.310 -5.836 -14.683 1.00 76.81 102 ALA A N 1
ATOM 826 C CA . ALA A 1 102 ? -0.586 -5.429 -15.766 1.00 76.81 102 ALA A CA 1
ATOM 827 C C . ALA A 1 102 ? -0.198 -5.960 -17.157 1.00 76.81 102 ALA A C 1
ATOM 829 O O . ALA A 1 102 ? -0.977 -5.795 -18.096 1.00 76.81 102 ALA A O 1
ATOM 830 N N . PHE A 1 103 ? 1.005 -6.516 -17.326 1.00 68.88 103 PHE A N 1
ATOM 831 C CA . PHE A 1 103 ? 1.495 -6.998 -18.617 1.00 68.88 103 PHE A CA 1
ATOM 832 C C . PHE A 1 103 ? 1.876 -8.476 -18.544 1.00 68.88 103 PHE A C 1
ATOM 834 O O . PHE A 1 103 ? 2.863 -8.849 -17.923 1.00 68.88 103 PHE A O 1
ATOM 841 N N . LYS A 1 104 ? 1.135 -9.299 -19.287 1.00 58.59 104 LYS A N 1
ATOM 842 C CA . LYS A 1 104 ? 1.584 -10.606 -19.765 1.00 58.59 104 LYS A CA 1
ATOM 843 C C . LYS A 1 104 ? 2.009 -10.423 -21.213 1.00 58.59 104 LYS A C 1
ATOM 845 O O . LYS A 1 104 ? 1.145 -10.380 -22.085 1.00 58.59 104 LYS A O 1
ATOM 850 N N . ASN A 1 105 ? 3.297 -10.291 -21.514 1.00 48.88 105 ASN A N 1
ATOM 851 C CA . ASN A 1 105 ? 3.704 -10.539 -22.893 1.00 48.88 105 ASN A CA 1
ATOM 852 C C . ASN A 1 105 ? 5.015 -11.315 -22.995 1.00 48.88 105 ASN A C 1
ATOM 854 O O . ASN A 1 105 ? 6.057 -10.880 -22.516 1.00 48.88 105 ASN A O 1
ATOM 858 N N . THR A 1 106 ? 4.856 -12.464 -23.657 1.00 47.88 106 THR A N 1
ATOM 859 C CA . THR A 1 106 ? 5.824 -13.339 -24.326 1.00 47.88 106 THR A CA 1
ATOM 860 C C . THR A 1 106 ? 6.969 -13.902 -23.492 1.00 47.88 106 THR A C 1
ATOM 862 O O . THR A 1 106 ? 7.991 -13.248 -23.347 1.00 47.88 106 THR A O 1
ATOM 865 N N . GLU A 1 107 ? 6.802 -15.157 -23.051 1.00 50.91 107 GLU A N 1
ATOM 866 C CA . GLU A 1 107 ? 7.833 -16.206 -22.845 1.00 50.91 107 GLU A CA 1
ATOM 867 C C . GLU A 1 107 ? 9.025 -15.925 -21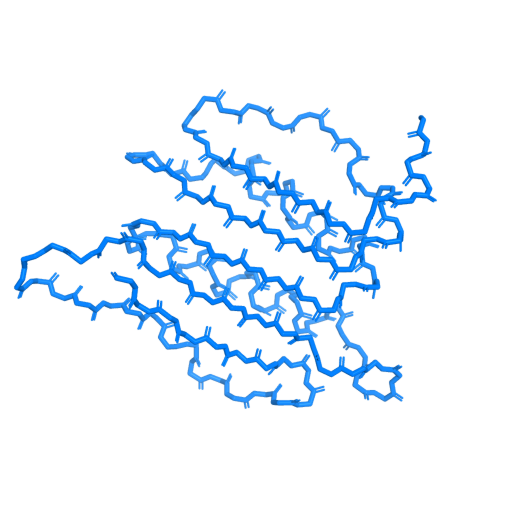.910 1.00 50.91 107 GLU A C 1
ATOM 869 O O . GLU A 1 107 ? 9.731 -16.850 -21.517 1.00 50.91 107 GLU A O 1
ATOM 874 N N . TYR A 1 108 ? 9.213 -14.688 -21.477 1.00 46.19 108 TYR A N 1
ATOM 875 C CA . TYR A 1 108 ? 10.309 -14.207 -20.660 1.00 46.19 108 TYR A CA 1
ATOM 876 C C . TYR A 1 108 ? 9.708 -13.621 -19.388 1.00 46.19 108 TYR A C 1
ATOM 878 O O . TYR A 1 108 ? 9.558 -12.417 -19.218 1.00 46.19 108 TYR A O 1
ATOM 886 N N . TYR A 1 109 ? 9.374 -14.544 -18.495 1.00 45.75 109 TYR A N 1
ATOM 887 C CA . TYR A 1 109 ? 9.202 -14.308 -17.074 1.00 45.75 109 TYR A CA 1
ATOM 888 C C . TYR A 1 109 ? 7.977 -13.496 -16.618 1.00 45.75 109 TYR A C 1
ATOM 890 O O . TYR A 1 109 ? 8.007 -12.279 -16.463 1.00 45.75 109 TYR A O 1
ATOM 898 N N . SER A 1 110 ? 6.927 -14.223 -16.222 1.00 48.62 110 SER A N 1
ATOM 899 C CA . SER A 1 110 ? 6.115 -13.778 -15.086 1.00 48.62 110 SER A CA 1
ATOM 900 C C . SER A 1 110 ? 7.033 -13.767 -13.862 1.00 48.62 110 SER A C 1
ATOM 902 O O . SER A 1 110 ? 7.481 -14.814 -13.396 1.00 48.62 110 SER A O 1
ATOM 904 N N . HIS A 1 111 ? 7.368 -12.575 -13.393 1.00 55.69 111 HIS A N 1
ATOM 905 C CA . HIS A 1 111 ? 8.205 -12.357 -12.223 1.00 55.69 111 HIS A CA 1
ATOM 906 C C . HIS A 1 111 ? 7.398 -11.555 -11.215 1.00 55.69 111 HIS A C 1
ATOM 908 O O . HIS A 1 111 ? 7.826 -10.493 -10.755 1.00 55.69 111 HIS A O 1
ATOM 914 N N . ILE A 1 112 ? 6.223 -12.075 -10.850 1.00 57.50 112 ILE A N 1
ATOM 915 C CA . ILE A 1 112 ? 5.590 -11.611 -9.625 1.00 57.50 112 ILE A CA 1
ATOM 916 C C . ILE A 1 112 ? 6.646 -11.787 -8.546 1.00 57.50 112 ILE A C 1
ATOM 918 O O . ILE A 1 112 ? 7.045 -12.910 -8.226 1.00 57.50 112 ILE A O 1
ATOM 922 N N . VAL A 1 113 ? 7.133 -10.671 -8.012 1.00 60.88 113 VAL A N 1
ATOM 923 C CA . VAL A 1 113 ? 7.921 -10.710 -6.795 1.00 60.88 113 VAL A CA 1
ATOM 924 C C . VAL A 1 113 ? 6.948 -11.145 -5.720 1.00 60.88 113 VAL A C 1
ATOM 926 O O . VAL A 1 113 ? 6.182 -10.353 -5.167 1.00 60.88 113 VAL A O 1
ATOM 929 N N . HIS A 1 114 ? 6.931 -12.454 -5.492 1.00 63.81 114 HIS A N 1
ATOM 930 C CA . HIS A 1 114 ? 6.360 -13.015 -4.296 1.00 63.81 114 HIS A CA 1
ATOM 931 C C . HIS A 1 114 ? 7.142 -12.383 -3.153 1.00 63.81 114 HIS A C 1
ATOM 933 O O . HIS A 1 114 ? 8.348 -12.576 -2.995 1.00 63.81 114 HIS A O 1
ATOM 939 N N . LEU A 1 115 ? 6.450 -11.533 -2.406 1.00 66.00 115 LEU A N 1
ATOM 940 C CA . LEU A 1 115 ? 6.932 -11.032 -1.141 1.00 66.00 115 LEU A CA 1
ATOM 941 C C . LEU A 1 115 ? 7.026 -12.297 -0.293 1.00 66.00 115 LEU A C 1
ATOM 943 O O . LEU A 1 115 ? 6.010 -12.881 0.069 1.00 66.00 115 LEU A O 1
ATOM 947 N N . ASN A 1 116 ? 8.248 -12.786 -0.079 1.00 57.50 116 ASN A N 1
ATOM 948 C CA . ASN A 1 116 ? 8.534 -14.080 0.555 1.00 57.50 116 ASN A CA 1
ATOM 949 C C . ASN A 1 116 ? 8.177 -14.114 2.056 1.00 57.50 116 ASN A C 1
ATOM 951 O O . ASN A 1 116 ? 8.717 -14.910 2.819 1.00 57.50 116 ASN A O 1
ATOM 955 N N . PHE A 1 117 ? 7.288 -13.231 2.495 1.00 60.75 117 PHE A N 1
ATOM 956 C CA . PHE A 1 117 ? 6.937 -12.996 3.878 1.00 60.75 117 PHE A CA 1
ATOM 957 C C . PHE A 1 117 ? 5.416 -13.035 3.980 1.00 60.75 117 PHE A C 1
ATOM 959 O O . PHE A 1 117 ? 4.734 -12.079 3.620 1.00 60.75 117 PHE A O 1
ATOM 966 N N . ILE A 1 118 ? 4.892 -14.167 4.444 1.00 60.12 118 ILE A N 1
ATOM 967 C CA . ILE A 1 118 ? 3.510 -14.255 4.908 1.00 60.12 118 ILE A CA 1
ATOM 968 C C . ILE A 1 118 ? 3.520 -13.716 6.334 1.00 60.12 118 ILE A C 1
ATOM 970 O O . ILE A 1 118 ? 4.161 -14.299 7.209 1.00 60.12 118 ILE A O 1
ATOM 974 N N . ASP A 1 119 ? 2.858 -12.585 6.548 1.00 72.12 119 ASP A N 1
ATOM 975 C CA . ASP A 1 119 ? 2.682 -11.995 7.871 1.00 72.12 119 ASP A CA 1
ATOM 976 C C . ASP A 1 119 ? 1.234 -11.535 8.039 1.00 72.12 119 ASP A C 1
ATOM 978 O O . ASP A 1 119 ? 0.916 -10.341 8.070 1.00 72.12 119 ASP A O 1
ATOM 982 N N . ASP A 1 120 ? 0.353 -12.537 8.078 1.00 81.56 120 ASP A N 1
ATOM 983 C CA . ASP A 1 120 ? -1.103 -12.391 8.051 1.00 81.56 120 ASP A CA 1
ATOM 984 C C . ASP A 1 120 ? -1.662 -11.614 9.249 1.00 81.56 120 ASP A C 1
ATOM 986 O O . ASP A 1 120 ? -2.803 -11.155 9.181 1.00 81.56 120 ASP A O 1
ATOM 990 N N . ASP A 1 121 ? -0.874 -11.431 10.313 1.00 85.62 121 ASP A N 1
ATOM 991 C CA . ASP A 1 121 ? -1.231 -10.600 11.464 1.00 85.62 121 ASP A CA 1
ATOM 992 C C . ASP A 1 121 ? -1.217 -9.103 11.106 1.00 85.62 121 ASP A C 1
ATOM 994 O O . ASP A 1 121 ? -1.990 -8.317 11.658 1.00 85.62 121 ASP A O 1
ATOM 998 N N . TYR A 1 122 ? -0.387 -8.701 10.137 1.00 88.69 122 TYR A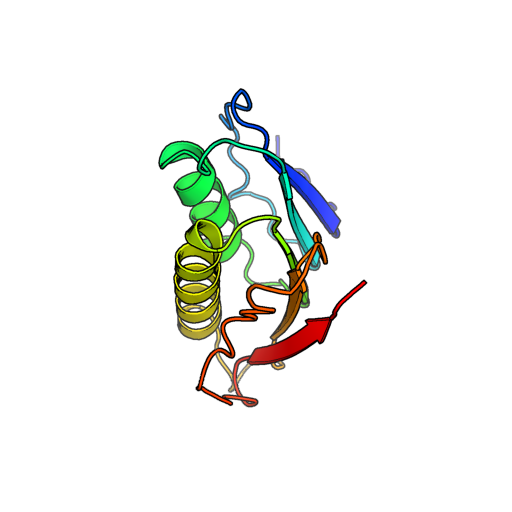 N 1
ATOM 999 C CA . TYR A 1 122 ? -0.224 -7.309 9.707 1.00 88.69 122 TYR A CA 1
ATOM 1000 C C . TYR A 1 122 ? -0.825 -7.063 8.320 1.00 88.69 122 TYR A C 1
ATOM 1002 O O . TYR A 1 122 ? -1.513 -6.056 8.109 1.00 88.69 122 TYR A O 1
ATOM 1010 N N . LEU A 1 123 ? -0.557 -7.960 7.367 1.00 89.88 123 LEU A N 1
ATOM 1011 C CA . LEU A 1 123 ? -0.887 -7.794 5.954 1.00 89.88 123 LEU A CA 1
ATOM 1012 C C . LEU A 1 123 ? -1.382 -9.095 5.333 1.00 89.88 123 LEU A C 1
ATOM 1014 O O . LEU A 1 123 ? -0.714 -10.119 5.393 1.00 89.88 123 LEU A O 1
ATOM 1018 N N . LYS A 1 124 ? -2.512 -9.017 4.631 1.00 90.62 124 LYS A N 1
ATOM 1019 C CA . LYS A 1 124 ? -2.982 -10.078 3.737 1.00 90.62 124 LYS A CA 1
ATOM 1020 C C . LYS A 1 124 ? -2.627 -9.711 2.313 1.00 90.62 124 LYS A C 1
ATOM 1022 O O . LYS A 1 124 ? -3.198 -8.769 1.762 1.00 90.62 124 LYS A O 1
ATOM 1027 N N . VAL A 1 125 ? -1.676 -10.432 1.732 1.00 88.31 125 VAL A N 1
ATOM 1028 C CA . VAL A 1 125 ? -1.171 -10.136 0.391 1.00 88.31 125 VAL A CA 1
ATOM 1029 C C . VAL A 1 125 ? -1.864 -11.018 -0.645 1.00 88.31 125 VAL A C 1
ATOM 1031 O O . VAL A 1 125 ? -1.872 -12.241 -0.533 1.00 88.31 125 VAL A O 1
ATOM 1034 N N . TYR A 1 126 ? -2.424 -10.392 -1.675 1.00 87.94 126 TYR A N 1
ATOM 1035 C CA . TYR A 1 126 ? -3.078 -11.052 -2.799 1.00 87.94 126 TYR A CA 1
ATOM 1036 C C . TYR A 1 126 ? -2.336 -10.722 -4.089 1.00 87.94 126 TYR A C 1
ATOM 1038 O O . TYR A 1 126 ? -2.062 -9.558 -4.374 1.00 87.94 126 TYR A O 1
ATOM 1046 N N . TYR A 1 127 ? -2.057 -11.742 -4.894 1.00 85.31 127 TYR A N 1
ATOM 1047 C CA . TYR A 1 127 ? -1.458 -11.580 -6.215 1.00 85.31 127 TYR A CA 1
ATOM 1048 C C . TYR A 1 127 ? -2.499 -11.865 -7.285 1.00 85.31 127 TYR A C 1
ATOM 1050 O O . TYR A 1 127 ? -3.195 -12.879 -7.223 1.00 85.31 127 TYR A O 1
ATOM 1058 N N . THR A 1 128 ? -2.608 -10.975 -8.266 1.00 78.94 128 THR A N 1
ATOM 1059 C CA . THR A 1 128 ? -3.540 -11.135 -9.386 1.00 78.94 128 THR A CA 1
ATOM 1060 C C . THR A 1 128 ? -2.824 -10.920 -10.711 1.00 78.94 128 THR A C 1
ATOM 1062 O O . THR A 1 128 ? -1.987 -10.031 -10.838 1.00 78.94 128 THR A O 1
ATOM 1065 N N . ASN A 1 129 ? -3.171 -11.754 -11.691 1.00 66.38 129 ASN A N 1
ATOM 1066 C CA . ASN A 1 129 ? -2.613 -11.726 -13.037 1.00 66.38 129 ASN A CA 1
ATOM 1067 C C . ASN A 1 129 ? -3.757 -11.591 -14.038 1.00 66.38 129 ASN A C 1
ATOM 1069 O O . ASN A 1 129 ? -4.463 -12.578 -14.275 1.00 66.38 129 ASN A O 1
ATOM 1073 N N . VAL A 1 130 ? -3.914 -10.423 -14.659 1.00 56.94 130 VAL A N 1
ATOM 1074 C CA . VAL A 1 130 ? -4.886 -10.230 -15.751 1.00 56.94 130 VAL A CA 1
ATOM 1075 C C . VAL A 1 130 ? -4.269 -10.665 -17.069 1.00 56.94 130 VAL A C 1
ATOM 1077 O O . VAL A 1 130 ? -3.119 -10.280 -17.352 1.00 56.94 130 VAL A O 1
#

Foldseek 3Di:
DAPADAQEDEDEDDPPDQDPDPLLRPQNHAEYEYEDDDDDDCDPRNLVVVLSNLLNHLNHQEYEYEYADPVCLVSVLVSVVSQQVSDDLVPDQAHEYEYEHADDDDDPDPCNPPPVDDDRSHHDYHYDYD